Protein AF-A0A1L7JP80-F1 (afdb_monomer_lite)

Foldseek 3Di:
DDDDPVVVVVVVVVVVVVVVVVPPPPPPPQDFDDDDPPDDDCVVDDWFKDWDWDDDDQKIKIKMKGQPPDGPVPDALQDKTKIKIKIAIGRDPPPDWDWDQDDFDWDFDADRHPVCGPVGQDTDGPDDPDPGRPTDTGHPVRIDIDMDIGHGQFAKDKDKDKDDDPPDIDMDIDIDTDDDDD

Sequence (182 aa):
MKKINIKKCILFSYLLCFMLILIGCDIIEPETVSVDKTLPRLNTLNGNTLQLVHDIEGFKFKSNYNTGKYTLNNWRITDSKNIKMQTWITDVPNGTEVLIEHVHIDISLKSCSPQLDGLKQDSMDDSYHGYSQDGFLISNKYPYENTFAIDGFSKDIIDGWNFYCGDYGNGHLSSERLTEKI

Radius of gyration: 28.63 Å; chains: 1; bounding box: 85×36×81 Å

pLDDT: mean 75.7, std 11.15, range [47.16, 92.56]

Structure (mmCIF, N/CA/C/O backbone):
data_AF-A0A1L7JP80-F1
#
_entry.id   AF-A0A1L7JP80-F1
#
loop_
_atom_site.group_PDB
_atom_site.id
_atom_site.type_symbol
_atom_site.label_atom_id
_atom_site.label_alt_id
_atom_site.label_comp_id
_atom_site.label_asym_id
_atom_site.label_entity_id
_atom_site.label_seq_id
_atom_site.pdbx_PDB_ins_code
_atom_site.Cartn_x
_atom_site.Cartn_y
_atom_site.Cartn_z
_atom_site.occupancy
_atom_site.B_iso_or_equiv
_atom_site.auth_seq_id
_atom_site.auth_comp_id
_atom_site.auth_asym_id
_atom_site.auth_atom_id
_atom_site.pdbx_PDB_model_num
ATOM 1 N N . MET A 1 1 ? 59.064 14.883 -53.066 1.00 47.16 1 MET A N 1
ATOM 2 C CA . MET A 1 1 ? 58.250 15.479 -51.979 1.00 47.16 1 MET A CA 1
ATOM 3 C C . MET A 1 1 ? 56.974 16.065 -52.582 1.00 47.16 1 MET A C 1
ATOM 5 O O . MET A 1 1 ? 57.071 16.992 -53.377 1.00 47.16 1 MET A O 1
ATOM 9 N N . LYS A 1 2 ? 55.792 15.491 -52.306 1.00 54.19 2 LYS A N 1
ATOM 10 C CA . LYS A 1 2 ? 54.508 16.023 -52.810 1.00 54.19 2 LYS A CA 1
ATOM 11 C C . LYS A 1 2 ? 54.188 17.333 -52.074 1.00 54.19 2 LYS A C 1
ATOM 13 O O . LYS A 1 2 ? 54.125 17.335 -50.850 1.00 54.19 2 LYS A O 1
ATOM 18 N N . LYS A 1 3 ? 54.006 18.438 -52.811 1.00 59.09 3 LYS A N 1
ATOM 19 C CA . LYS A 1 3 ? 53.573 19.729 -52.249 1.00 59.09 3 LYS A CA 1
ATOM 20 C C . LYS A 1 3 ? 52.165 19.571 -51.671 1.00 59.09 3 LYS A C 1
ATOM 22 O O . LYS A 1 3 ? 51.211 19.353 -52.414 1.00 59.09 3 LYS A O 1
ATOM 27 N N . ILE A 1 4 ? 52.050 19.676 -50.352 1.00 63.00 4 ILE A N 1
ATOM 28 C CA . ILE A 1 4 ? 50.764 19.721 -49.658 1.00 63.00 4 ILE A CA 1
ATOM 29 C C . ILE A 1 4 ? 50.063 21.024 -50.055 1.00 63.00 4 ILE A C 1
ATOM 31 O O . ILE A 1 4 ? 50.626 22.112 -49.935 1.00 63.00 4 ILE A O 1
ATOM 35 N N . ASN A 1 5 ? 48.844 20.916 -50.584 1.00 76.38 5 ASN A N 1
ATOM 36 C CA . ASN A 1 5 ? 48.058 22.077 -50.982 1.00 76.38 5 ASN A CA 1
ATOM 37 C C . ASN A 1 5 ? 47.397 22.681 -49.736 1.00 76.38 5 ASN A C 1
ATOM 39 O O . ASN A 1 5 ? 46.346 22.220 -49.296 1.00 76.38 5 ASN A O 1
ATOM 43 N N . ILE A 1 6 ? 48.034 23.716 -49.188 1.00 74.62 6 ILE A N 1
ATOM 44 C CA . ILE A 1 6 ? 47.665 24.380 -47.929 1.00 74.62 6 ILE A CA 1
ATOM 45 C C . ILE A 1 6 ? 46.180 24.784 -47.900 1.00 74.62 6 ILE A C 1
ATOM 47 O O . ILE A 1 6 ? 45.524 24.603 -46.880 1.00 74.62 6 ILE A O 1
ATOM 51 N N . LYS A 1 7 ? 45.600 25.226 -49.027 1.00 75.44 7 LYS A N 1
ATOM 52 C CA . LYS A 1 7 ? 44.174 25.598 -49.107 1.00 75.44 7 LYS A CA 1
ATOM 53 C C . LYS A 1 7 ? 43.234 24.407 -48.893 1.00 75.44 7 LYS A C 1
ATOM 55 O O . LYS A 1 7 ? 42.205 24.554 -48.242 1.00 75.44 7 LYS A O 1
ATOM 60 N N . LYS A 1 8 ? 43.596 23.223 -49.402 1.00 72.81 8 LYS A N 1
ATOM 61 C CA . LYS A 1 8 ? 42.827 21.987 -49.179 1.00 72.81 8 LYS A CA 1
ATOM 62 C C . LYS A 1 8 ? 42.933 21.519 -47.730 1.00 72.81 8 LYS A C 1
ATOM 64 O O . LYS A 1 8 ? 41.935 21.078 -47.182 1.00 72.81 8 LYS A O 1
ATOM 69 N N . CYS A 1 9 ? 44.099 21.668 -47.100 1.00 75.81 9 CYS A N 1
ATOM 70 C CA . CYS A 1 9 ? 44.268 21.360 -45.677 1.00 75.81 9 CYS A CA 1
ATOM 71 C C . CYS A 1 9 ? 43.466 22.306 -44.775 1.00 75.81 9 CYS A C 1
ATOM 73 O O . CYS A 1 9 ? 42.855 21.845 -43.819 1.00 75.81 9 CYS A O 1
ATOM 75 N N . ILE A 1 10 ? 43.411 23.601 -45.104 1.00 81.00 10 ILE A N 1
ATOM 76 C CA . ILE A 1 10 ? 42.594 24.582 -44.374 1.00 81.00 10 ILE A CA 1
ATOM 77 C C . ILE A 1 10 ? 41.105 24.237 -44.493 1.00 81.00 10 ILE A C 1
ATOM 79 O O . ILE A 1 10 ? 40.408 24.194 -43.487 1.00 81.00 10 ILE A O 1
ATOM 83 N N . LEU A 1 11 ? 40.625 23.922 -45.700 1.00 78.62 11 LEU A N 1
ATOM 84 C CA . LEU A 1 11 ? 39.228 23.531 -45.909 1.00 78.62 11 LEU A CA 1
ATOM 85 C C . LEU A 1 11 ? 38.871 22.238 -45.160 1.00 78.62 11 LEU A C 1
ATOM 87 O O . LEU A 1 11 ? 37.809 22.150 -44.552 1.00 78.62 11 LEU A O 1
ATOM 91 N N . PHE A 1 12 ? 39.774 21.255 -45.164 1.00 81.69 12 PHE A N 1
ATOM 92 C CA . PHE A 1 12 ? 3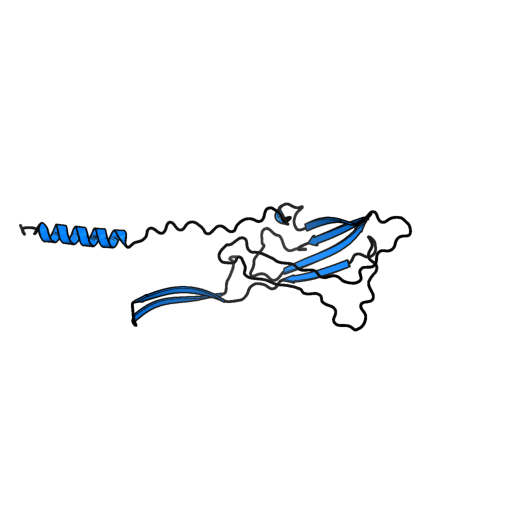9.586 20.001 -44.435 1.00 81.69 12 PHE A CA 1
ATOM 93 C C . PHE A 1 12 ? 39.576 20.217 -42.916 1.00 81.69 12 PHE A C 1
ATOM 95 O O . PHE A 1 12 ? 38.792 19.589 -42.217 1.00 81.69 12 PHE A O 1
ATOM 102 N N . SER A 1 13 ? 40.398 21.146 -42.417 1.00 79.62 13 SER A N 1
ATOM 103 C CA . SER A 1 13 ? 40.408 21.560 -41.010 1.00 79.62 13 SER A CA 1
ATOM 104 C C . SER A 1 13 ? 39.091 22.227 -40.603 1.00 79.62 13 SER A C 1
ATOM 106 O O . SER A 1 13 ? 38.516 21.864 -39.582 1.00 79.62 13 SER A O 1
ATOM 108 N N . TYR A 1 14 ? 38.553 23.134 -41.429 1.00 82.31 14 TYR A N 1
ATOM 109 C CA . TYR A 1 14 ? 37.244 23.741 -41.167 1.00 82.31 14 TYR A CA 1
ATOM 110 C C . TYR A 1 14 ? 36.115 22.713 -41.176 1.00 82.31 14 TYR A C 1
ATOM 112 O O . TYR A 1 14 ? 35.270 22.750 -40.289 1.00 82.31 14 TYR A O 1
ATOM 120 N N . LEU A 1 15 ? 36.125 21.774 -42.126 1.00 80.44 15 LEU A N 1
ATOM 121 C CA . LEU A 1 15 ? 35.133 20.701 -42.184 1.00 80.44 15 LEU A CA 1
ATOM 122 C C . LEU A 1 15 ? 35.224 19.788 -40.951 1.00 80.44 15 LEU A C 1
ATOM 124 O O . LEU A 1 15 ? 34.203 19.451 -40.366 1.00 80.44 15 LEU A O 1
ATOM 128 N N . LEU A 1 16 ? 36.439 19.440 -40.518 1.00 78.06 16 LEU A N 1
ATOM 129 C CA . LEU A 1 16 ? 36.663 18.619 -39.329 1.00 78.06 16 LEU A CA 1
ATOM 130 C C . LEU A 1 16 ? 36.233 19.344 -38.043 1.00 78.06 16 LEU A C 1
ATOM 132 O O . LEU A 1 16 ? 35.556 18.746 -37.214 1.00 78.06 16 LEU A O 1
ATOM 136 N N . CYS A 1 17 ? 36.553 20.634 -37.899 1.00 71.62 17 CYS A N 1
ATOM 137 C CA . CYS A 1 17 ? 36.063 21.456 -36.789 1.00 71.62 17 CYS A CA 1
ATOM 138 C C . CYS A 1 17 ? 34.535 21.571 -36.795 1.00 71.62 17 CYS A C 1
ATOM 140 O O . CYS A 1 17 ? 33.925 21.471 -35.739 1.00 71.62 17 CYS A O 1
ATOM 142 N N . PHE A 1 18 ? 33.904 21.734 -37.961 1.00 71.94 18 PHE A N 1
ATOM 143 C CA . PHE A 1 18 ? 32.444 21.806 -38.059 1.00 71.94 18 PHE A CA 1
ATOM 144 C C . PHE A 1 18 ? 31.779 20.481 -37.655 1.00 71.94 18 PHE A C 1
ATOM 146 O O . PHE A 1 18 ? 30.774 20.489 -36.954 1.00 71.94 18 PHE A O 1
ATOM 153 N N . MET A 1 19 ? 32.383 19.341 -38.013 1.00 68.56 19 MET A N 1
ATOM 154 C CA . MET A 1 19 ? 31.920 18.016 -37.581 1.00 68.56 19 MET A CA 1
ATOM 155 C C . MET A 1 19 ? 32.127 17.774 -36.078 1.00 68.56 19 MET A C 1
ATOM 157 O O . MET A 1 19 ? 31.300 17.117 -35.456 1.00 68.56 19 MET A O 1
ATOM 161 N N . LEU A 1 20 ? 33.186 18.328 -35.478 1.00 64.06 20 LEU A N 1
ATOM 162 C CA . LEU A 1 20 ? 33.434 18.242 -34.033 1.00 64.06 20 LEU A CA 1
ATOM 163 C C . LEU A 1 20 ? 32.458 19.098 -33.208 1.00 64.06 20 LEU A C 1
ATOM 165 O O . LEU A 1 20 ? 32.165 18.734 -32.077 1.00 64.06 20 LEU A O 1
ATOM 169 N N . ILE A 1 21 ? 31.934 20.197 -33.765 1.00 64.62 21 ILE A N 1
ATOM 170 C CA . ILE A 1 21 ? 30.920 21.048 -33.108 1.00 64.62 21 ILE A CA 1
ATOM 171 C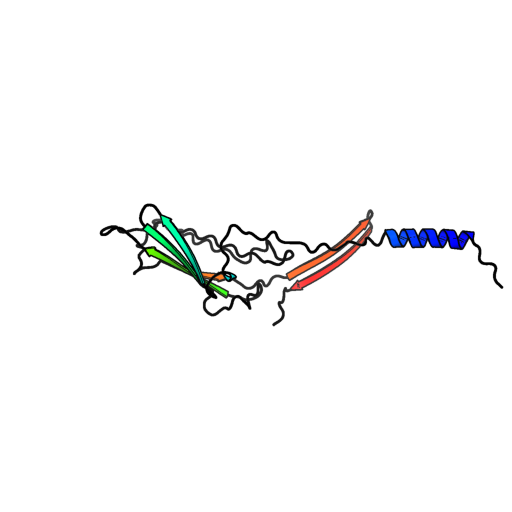 C . ILE A 1 21 ? 29.523 20.397 -33.151 1.00 64.62 21 ILE A C 1
ATOM 173 O O . ILE A 1 21 ? 28.689 20.681 -32.298 1.00 64.62 21 ILE A O 1
ATOM 177 N N . LEU A 1 22 ? 29.266 19.512 -34.123 1.00 57.69 22 LEU A N 1
ATOM 178 C CA . LEU A 1 22 ? 27.995 18.785 -34.266 1.00 57.69 22 LEU A CA 1
ATOM 179 C C . LEU A 1 22 ? 27.895 17.538 -33.375 1.00 57.69 22 LEU A C 1
ATOM 181 O O . LEU A 1 22 ? 26.799 17.011 -33.199 1.00 57.69 22 LEU A O 1
ATOM 185 N N . ILE A 1 23 ? 29.007 17.076 -32.796 1.00 61.69 23 ILE A N 1
ATOM 186 C CA . ILE A 1 23 ? 28.971 16.136 -31.674 1.00 61.69 23 ILE A CA 1
ATOM 187 C C . ILE A 1 23 ? 28.653 16.996 -30.457 1.00 61.69 23 ILE A C 1
ATOM 189 O O . ILE A 1 23 ? 29.553 17.471 -29.765 1.00 61.69 23 ILE A O 1
ATOM 193 N N . GLY A 1 24 ? 27.363 17.278 -30.264 1.00 50.53 24 GLY A N 1
ATOM 194 C CA . GLY A 1 24 ? 26.873 17.872 -29.033 1.00 50.53 24 GLY A CA 1
ATOM 195 C C . GLY A 1 24 ? 27.464 17.076 -27.880 1.00 50.53 24 GLY A C 1
ATOM 196 O O . GLY A 1 24 ? 27.195 15.885 -27.730 1.00 50.53 24 GLY A O 1
ATOM 197 N N . CYS A 1 25 ? 28.345 17.715 -27.113 1.00 49.59 25 CYS A N 1
ATOM 198 C CA . CYS A 1 25 ? 28.701 17.229 -25.796 1.00 49.59 25 CYS A CA 1
ATOM 199 C C . CYS A 1 25 ? 27.459 17.499 -24.950 1.00 49.59 25 CYS A C 1
ATOM 201 O O . CYS A 1 25 ? 27.397 18.496 -24.231 1.00 49.59 25 CYS A O 1
ATOM 203 N N . ASP A 1 26 ? 26.432 16.670 -25.128 1.00 51.66 26 ASP A N 1
ATOM 204 C CA . ASP A 1 26 ? 25.330 16.607 -24.194 1.00 51.66 26 ASP A CA 1
ATOM 205 C C . ASP A 1 26 ? 25.981 16.142 -22.900 1.00 51.66 26 ASP A C 1
ATOM 207 O O . ASP A 1 26 ? 26.326 14.974 -22.709 1.00 51.66 26 ASP A O 1
ATOM 211 N N . ILE A 1 27 ? 26.269 17.113 -22.036 1.00 53.75 27 ILE A N 1
ATOM 212 C CA . ILE A 1 27 ? 26.465 16.848 -20.627 1.00 53.75 27 ILE A CA 1
ATOM 213 C C . ILE A 1 27 ? 25.138 16.216 -20.236 1.00 53.75 27 ILE A C 1
ATOM 215 O O . ILE A 1 27 ? 24.131 16.910 -20.126 1.00 53.75 27 ILE A O 1
ATOM 219 N N . ILE A 1 28 ? 25.126 14.885 -20.153 1.00 56.09 28 ILE A N 1
ATOM 220 C CA . ILE A 1 28 ? 24.018 14.122 -19.600 1.00 56.09 28 ILE A CA 1
ATOM 221 C C . ILE A 1 28 ? 23.975 14.556 -18.142 1.00 56.09 28 ILE A C 1
ATOM 223 O O . ILE A 1 28 ? 24.643 13.977 -17.282 1.00 56.09 28 ILE A O 1
ATOM 227 N N . GLU A 1 29 ? 23.280 15.656 -17.872 1.00 56.66 29 GLU A N 1
ATOM 228 C CA . GLU A 1 29 ? 22.884 15.962 -16.518 1.00 56.66 29 GLU A CA 1
ATOM 229 C C . GLU A 1 29 ? 22.021 14.777 -16.097 1.00 56.66 29 GLU A C 1
ATOM 231 O O . GLU A 1 29 ? 21.063 14.443 -16.803 1.00 56.66 29 GLU A O 1
ATOM 236 N N . PRO A 1 30 ? 22.394 14.055 -15.028 1.00 59.12 30 PRO A N 1
ATOM 237 C CA . PRO A 1 30 ? 21.558 12.971 -14.563 1.00 59.12 30 PRO A CA 1
ATOM 238 C C . PRO A 1 30 ? 20.189 13.578 -14.283 1.00 59.12 30 PRO A C 1
ATOM 240 O O . PRO A 1 30 ? 20.084 14.518 -13.493 1.00 59.12 30 PRO A O 1
ATOM 243 N N . GLU A 1 31 ? 19.151 13.073 -14.950 1.00 58.12 31 GLU A N 1
ATOM 244 C CA . GLU A 1 31 ? 17.789 13.435 -14.588 1.00 58.12 31 GLU A CA 1
ATOM 245 C C . GLU A 1 31 ? 17.649 13.189 -13.086 1.00 58.12 31 GLU A C 1
ATOM 247 O O . GLU A 1 31 ? 18.007 12.126 -12.571 1.00 58.12 31 GLU A O 1
ATOM 252 N N . THR A 1 32 ? 17.227 14.210 -12.350 1.00 63.28 32 THR A N 1
ATOM 253 C CA . THR A 1 32 ? 17.058 14.107 -10.905 1.00 63.28 32 THR A CA 1
ATOM 254 C C . THR A 1 32 ? 15.576 14.148 -10.603 1.00 63.28 32 THR A C 1
ATOM 256 O O . THR A 1 32 ? 14.882 15.107 -10.930 1.00 63.28 32 THR A O 1
ATOM 259 N N . VAL A 1 33 ? 15.076 13.093 -9.961 1.00 65.38 33 VAL A N 1
ATOM 260 C CA . VAL A 1 33 ? 13.728 13.117 -9.397 1.00 65.38 33 VAL A CA 1
ATOM 261 C C . VAL A 1 33 ? 13.758 14.021 -8.175 1.00 65.38 33 VAL A C 1
ATOM 263 O O . VAL A 1 33 ? 14.565 13.820 -7.260 1.00 65.38 33 VAL A O 1
ATOM 266 N N . SER A 1 34 ? 12.876 15.019 -8.140 1.00 67.81 34 SER A N 1
ATOM 267 C CA . SER A 1 34 ? 12.698 15.849 -6.955 1.00 67.81 34 SER A CA 1
ATOM 268 C C . SER A 1 34 ? 12.285 14.965 -5.779 1.00 67.81 34 SER A C 1
ATOM 270 O O . SER A 1 34 ? 11.212 14.362 -5.792 1.00 67.81 34 SER A O 1
ATOM 272 N N . VAL A 1 35 ? 13.133 14.882 -4.755 1.00 67.56 35 VAL A N 1
ATOM 273 C CA . VAL A 1 35 ? 12.820 14.106 -3.552 1.00 67.56 35 VAL A CA 1
ATOM 274 C C . VAL A 1 35 ? 11.720 14.823 -2.777 1.00 67.56 35 VAL A C 1
ATOM 276 O O . VAL A 1 35 ? 11.929 15.940 -2.298 1.00 67.56 35 VAL A O 1
ATOM 279 N N . ASP A 1 36 ? 10.570 14.169 -2.620 1.00 66.50 36 ASP A N 1
ATOM 280 C CA . ASP A 1 36 ? 9.516 14.645 -1.730 1.00 66.50 36 ASP A CA 1
ATOM 281 C C . ASP A 1 36 ? 10.007 14.574 -0.275 1.00 66.50 36 ASP A C 1
ATOM 283 O O . ASP A 1 36 ? 10.332 13.505 0.244 1.00 66.50 36 ASP A O 1
ATOM 287 N N . LYS A 1 37 ? 10.113 15.743 0.364 1.00 69.69 37 LYS A N 1
ATOM 288 C CA . LYS A 1 37 ? 10.531 15.893 1.767 1.00 69.69 37 LYS A CA 1
ATOM 289 C C . LYS A 1 37 ? 9.352 16.072 2.722 1.00 69.69 37 LYS A C 1
ATOM 291 O O . LYS A 1 37 ? 9.567 16.189 3.925 1.00 69.69 37 LYS A O 1
ATOM 296 N N . THR A 1 38 ? 8.137 16.173 2.194 1.00 68.19 38 THR A N 1
ATOM 297 C CA . THR A 1 38 ? 6.930 16.479 2.965 1.00 68.19 38 THR A CA 1
ATOM 298 C C . THR A 1 38 ? 6.250 15.219 3.483 1.00 68.19 38 THR A C 1
ATOM 300 O O . THR A 1 38 ? 5.663 15.245 4.563 1.00 68.19 38 THR A O 1
ATOM 303 N N . LEU A 1 39 ? 6.381 14.106 2.755 1.00 69.75 39 LEU A N 1
ATOM 304 C CA . LEU A 1 39 ? 5.784 12.828 3.123 1.00 69.75 39 LEU A CA 1
ATOM 305 C C . LEU A 1 39 ? 6.748 11.937 3.932 1.00 69.75 39 LEU A C 1
ATOM 307 O O . LEU A 1 39 ? 7.950 11.891 3.653 1.00 69.75 39 LEU A O 1
ATOM 311 N N . PRO A 1 40 ? 6.238 11.188 4.926 1.00 66.38 40 PRO A N 1
ATOM 312 C CA . PRO A 1 40 ? 7.043 10.263 5.717 1.00 66.38 40 PRO A CA 1
ATOM 313 C C . PRO A 1 40 ? 7.521 9.064 4.882 1.00 66.38 40 PRO A C 1
ATOM 315 O O . PRO A 1 40 ? 6.764 8.490 4.099 1.00 66.38 40 PRO A O 1
ATOM 318 N N . ARG A 1 41 ? 8.784 8.649 5.076 1.00 67.19 41 ARG A N 1
ATOM 319 C CA . ARG A 1 41 ? 9.433 7.573 4.307 1.00 67.19 41 ARG A CA 1
ATOM 320 C C . ARG A 1 41 ? 9.741 6.352 5.180 1.00 67.19 41 ARG A C 1
ATOM 322 O O . ARG A 1 41 ? 10.347 6.466 6.243 1.00 67.19 41 ARG A O 1
ATOM 329 N N . LEU A 1 42 ? 9.386 5.164 4.689 1.00 65.31 42 LEU A N 1
ATOM 330 C CA . LEU A 1 42 ? 9.584 3.876 5.375 1.00 65.31 42 LEU A CA 1
ATOM 331 C C . LEU A 1 42 ? 11.041 3.615 5.802 1.00 65.31 42 LEU A C 1
ATOM 333 O O . LEU A 1 42 ? 11.282 3.166 6.914 1.00 65.31 42 LEU A O 1
ATOM 337 N N . ASN A 1 43 ? 12.022 3.950 4.959 1.00 59.84 43 ASN A N 1
ATOM 338 C CA . ASN A 1 43 ? 13.440 3.685 5.240 1.00 59.84 43 ASN A CA 1
ATOM 339 C C . ASN A 1 43 ? 14.044 4.547 6.369 1.00 59.84 43 ASN A C 1
ATOM 341 O O . ASN A 1 43 ? 15.125 4.229 6.854 1.00 59.84 43 ASN A O 1
ATOM 345 N N . THR A 1 44 ? 13.373 5.630 6.773 1.00 56.81 44 THR A N 1
ATOM 346 C CA . THR A 1 44 ? 13.770 6.459 7.926 1.00 56.81 44 THR A CA 1
ATOM 347 C C . THR A 1 44 ? 13.169 5.974 9.246 1.00 56.81 44 THR A C 1
ATOM 349 O O . THR A 1 44 ? 13.441 6.551 10.296 1.00 56.81 44 THR A O 1
ATOM 352 N N . LEU A 1 45 ? 12.358 4.916 9.203 1.00 60.16 45 LEU A N 1
ATOM 353 C CA . LEU A 1 45 ? 11.654 4.345 10.346 1.00 60.16 45 LEU A CA 1
ATOM 354 C C . LEU A 1 45 ? 12.204 2.954 10.671 1.00 60.16 45 LEU A C 1
ATOM 356 O O . LEU A 1 45 ? 13.113 2.454 10.014 1.00 60.16 45 LEU A O 1
ATOM 360 N N . ASN A 1 46 ? 11.715 2.358 11.756 1.00 62.97 46 ASN A N 1
ATOM 361 C CA . ASN A 1 46 ? 12.304 1.189 12.407 1.00 62.97 46 ASN A CA 1
ATOM 362 C C . ASN A 1 46 ? 12.174 -0.098 11.548 1.00 62.97 46 ASN A C 1
ATOM 364 O O . ASN A 1 46 ? 11.312 -0.944 11.788 1.00 62.97 46 ASN A O 1
ATOM 368 N N . GLY A 1 47 ? 13.012 -0.236 10.517 1.00 74.44 47 GLY A N 1
ATOM 369 C CA . GLY A 1 47 ? 13.050 -1.383 9.608 1.00 74.44 47 GLY A CA 1
ATOM 370 C C . GLY A 1 47 ? 11.944 -1.359 8.549 1.00 74.44 47 GLY A C 1
ATOM 371 O O . GLY A 1 47 ? 11.919 -0.491 7.686 1.00 74.44 47 GLY A O 1
ATOM 372 N N . ASN A 1 48 ? 11.049 -2.346 8.599 1.00 78.69 48 ASN A N 1
ATOM 373 C CA . ASN A 1 48 ? 10.017 -2.603 7.583 1.00 78.69 48 ASN A CA 1
ATOM 374 C C . ASN A 1 48 ? 8.665 -1.940 7.896 1.00 78.69 48 ASN A C 1
ATOM 376 O O . ASN A 1 48 ? 7.664 -2.270 7.264 1.00 78.69 48 ASN A O 1
ATOM 380 N N . THR A 1 49 ? 8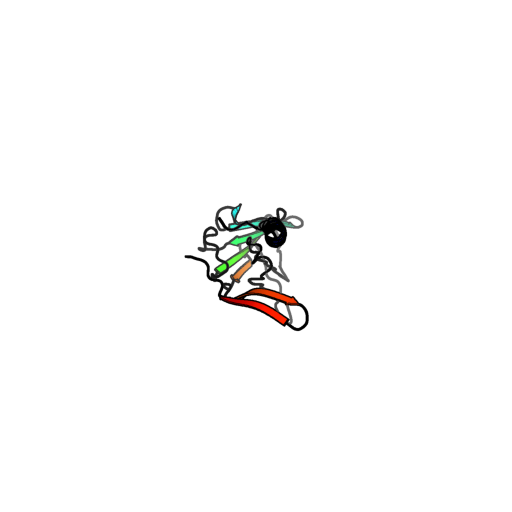.627 -1.049 8.890 1.00 84.62 49 THR A N 1
ATOM 381 C CA . THR A 1 49 ? 7.387 -0.565 9.502 1.00 84.62 49 THR A CA 1
ATOM 382 C C . THR A 1 49 ? 7.322 0.963 9.497 1.00 84.62 49 THR A C 1
ATOM 384 O O . THR A 1 49 ? 8.239 1.627 9.978 1.00 84.62 49 THR A O 1
ATOM 387 N N . LEU A 1 50 ? 6.214 1.516 9.002 1.00 86.12 50 LEU A N 1
ATOM 388 C CA . LEU A 1 50 ? 5.879 2.941 9.016 1.00 86.12 50 LEU A CA 1
ATOM 389 C C . LEU A 1 50 ? 4.631 3.153 9.864 1.00 86.12 50 LEU A C 1
ATOM 391 O O . LEU A 1 50 ? 3.548 2.713 9.489 1.00 86.12 50 LEU A O 1
ATOM 395 N N . GLN A 1 51 ? 4.784 3.861 10.981 1.00 87.25 51 GLN A N 1
ATOM 396 C CA . GLN A 1 51 ? 3.664 4.251 11.828 1.00 87.25 51 GLN A CA 1
ATOM 397 C C . GLN A 1 51 ? 3.339 5.731 11.635 1.00 87.25 51 GLN A C 1
ATOM 399 O O . GLN A 1 51 ? 4.213 6.590 11.746 1.00 87.25 51 GLN A O 1
ATOM 404 N N . LEU A 1 52 ? 2.064 6.011 11.397 1.00 86.69 52 LEU A N 1
ATOM 405 C CA . LEU A 1 52 ? 1.475 7.339 11.360 1.00 86.69 52 LEU A CA 1
ATOM 406 C C . LEU A 1 52 ? 0.516 7.496 12.534 1.00 86.69 52 LEU A C 1
ATOM 408 O O . LEU A 1 52 ? -0.196 6.561 12.904 1.00 86.69 52 LEU A O 1
ATOM 412 N N . VAL A 1 53 ? 0.509 8.687 13.122 1.00 89.38 53 VAL A N 1
ATOM 413 C CA . VAL A 1 53 ? -0.409 9.058 14.196 1.00 89.38 53 VAL A CA 1
ATOM 414 C C . VAL A 1 53 ? -1.099 10.345 13.781 1.00 89.38 53 VAL A C 1
ATOM 416 O O . VAL A 1 53 ? -0.436 11.355 13.556 1.00 89.38 53 VAL A O 1
ATOM 419 N N . HIS A 1 54 ? -2.420 10.293 13.689 1.00 86.75 54 HIS A N 1
ATOM 420 C CA . HIS A 1 54 ? -3.280 11.423 13.377 1.00 86.75 54 HIS A CA 1
ATOM 421 C C . HIS A 1 54 ? -4.072 11.790 14.631 1.00 86.75 54 HIS A C 1
ATOM 423 O O . HIS A 1 54 ? -4.597 10.909 15.314 1.00 86.75 54 HIS A O 1
ATOM 429 N N . ASP A 1 55 ? -4.128 13.078 14.950 1.00 88.69 55 ASP A N 1
ATOM 430 C CA . ASP A 1 55 ? -4.958 13.595 16.037 1.00 88.69 55 ASP A CA 1
ATOM 431 C C . ASP A 1 55 ? -6.338 13.937 15.466 1.00 88.69 55 ASP A C 1
ATOM 433 O O . ASP A 1 55 ? -6.427 14.696 14.497 1.00 88.69 55 ASP A O 1
ATOM 437 N N . ILE A 1 56 ? -7.391 13.325 16.004 1.00 84.25 56 ILE A N 1
ATOM 438 C CA . ILE A 1 56 ? -8.773 13.529 15.566 1.00 84.25 56 ILE A CA 1
ATOM 439 C C . ILE A 1 56 ? -9.603 13.852 16.801 1.00 84.25 56 ILE A C 1
ATOM 441 O O . ILE A 1 56 ? -9.922 12.964 17.584 1.00 84.25 56 ILE A O 1
ATOM 445 N N . GLU A 1 57 ? -9.929 15.136 16.959 1.00 76.31 57 GLU A N 1
ATOM 446 C CA . GLU A 1 57 ? -10.940 15.671 17.886 1.00 76.31 57 GLU A CA 1
ATOM 447 C C . GLU A 1 57 ? -11.074 14.913 19.225 1.00 76.31 57 GLU A C 1
ATOM 449 O O . GLU A 1 57 ? -12.164 14.531 19.648 1.00 76.31 57 GLU A O 1
ATOM 454 N N . GLY A 1 58 ? -9.950 14.711 19.922 1.00 81.19 58 GLY A N 1
ATOM 455 C CA . GLY A 1 58 ? -9.928 14.131 21.270 1.00 81.19 58 GLY A CA 1
ATOM 456 C C . GLY A 1 58 ? -9.529 12.657 21.362 1.00 81.19 58 GLY A C 1
ATOM 457 O O . GLY A 1 58 ? -9.465 12.138 22.474 1.00 81.19 58 GLY A O 1
ATOM 458 N N . PHE A 1 59 ? -9.207 11.994 20.250 1.00 88.44 59 PHE A N 1
ATOM 459 C CA . PHE A 1 59 ? -8.545 10.689 20.235 1.00 88.44 59 PHE A CA 1
ATOM 460 C C . PHE A 1 59 ? -7.493 10.617 19.122 1.00 88.44 59 PHE A C 1
ATOM 462 O O . PHE A 1 59 ? -7.388 11.486 18.257 1.00 88.44 59 PHE A O 1
ATOM 469 N N . LYS A 1 60 ? -6.671 9.566 19.141 1.00 91.62 60 LYS A N 1
ATOM 470 C CA . LYS A 1 60 ? -5.616 9.368 18.141 1.00 91.62 60 LYS A CA 1
ATOM 471 C C . LYS A 1 60 ? -5.954 8.218 17.224 1.00 91.62 60 LYS A C 1
ATOM 473 O O . LYS A 1 60 ? -6.227 7.115 17.689 1.00 91.62 60 LYS A O 1
ATOM 478 N N . PHE A 1 61 ? -5.834 8.459 15.931 1.00 89.56 61 PHE A N 1
ATOM 479 C CA . PHE A 1 61 ? -5.950 7.455 14.891 1.00 89.56 61 PHE A CA 1
ATOM 480 C C . PHE A 1 61 ? -4.550 7.031 14.455 1.00 89.56 61 PHE A C 1
ATOM 482 O O . PHE A 1 61 ? -3.760 7.837 13.963 1.00 89.56 61 PHE A O 1
ATOM 489 N N . LYS A 1 62 ? -4.204 5.771 14.697 1.00 91.50 62 LYS A N 1
ATOM 490 C CA . LYS A 1 62 ? -2.885 5.220 14.397 1.00 91.50 62 LYS A CA 1
ATOM 491 C C . LYS A 1 62 ? -2.998 4.287 13.211 1.00 91.50 62 LYS A C 1
ATOM 493 O O . LYS A 1 62 ? -3.816 3.376 13.234 1.00 91.50 62 LYS A O 1
ATOM 498 N N . SER A 1 63 ? -2.137 4.490 12.225 1.00 89.38 63 SER A N 1
ATOM 499 C CA . SER A 1 63 ? -2.014 3.620 11.058 1.00 89.38 63 SER A CA 1
ATOM 500 C C . SER A 1 63 ? -0.603 3.077 10.992 1.00 89.38 63 SER A C 1
ATOM 502 O O . SER A 1 63 ? 0.368 3.801 11.200 1.00 89.38 63 SER A O 1
ATOM 504 N N . ASN A 1 64 ? -0.487 1.791 10.714 1.00 89.88 64 ASN A N 1
ATOM 505 C CA . ASN A 1 64 ? 0.772 1.092 10.635 1.00 89.88 64 ASN A CA 1
ATOM 506 C C . ASN A 1 64 ? 0.865 0.357 9.307 1.00 89.88 64 ASN A C 1
ATOM 508 O O . ASN A 1 64 ? -0.006 -0.446 8.990 1.00 89.88 64 ASN A O 1
ATOM 512 N N . TYR A 1 65 ? 1.935 0.603 8.567 1.00 87.69 65 TYR A N 1
ATOM 513 C CA . TYR A 1 65 ? 2.232 -0.042 7.298 1.00 87.69 65 TYR A CA 1
ATOM 514 C C . TYR A 1 65 ? 3.464 -0.919 7.460 1.00 87.69 65 TYR A C 1
ATOM 516 O O . TYR A 1 65 ? 4.473 -0.464 7.995 1.00 87.69 65 TYR A O 1
ATOM 524 N N . ASN A 1 66 ? 3.404 -2.166 7.000 1.00 88.19 66 ASN A N 1
ATOM 525 C CA . ASN A 1 66 ? 4.488 -3.129 7.160 1.00 88.19 66 ASN A CA 1
ATOM 526 C C . ASN A 1 66 ? 4.675 -3.991 5.903 1.00 88.19 66 ASN A C 1
ATOM 528 O O . ASN A 1 66 ? 3.718 -4.578 5.401 1.00 88.19 66 ASN A O 1
ATOM 532 N N . THR A 1 67 ? 5.913 -4.134 5.428 1.00 87.38 67 THR A N 1
ATOM 533 C CA . THR A 1 67 ? 6.277 -5.001 4.285 1.00 87.38 67 THR A CA 1
ATOM 534 C C . THR A 1 67 ? 6.440 -6.486 4.660 1.00 87.38 67 THR A C 1
ATOM 536 O O . THR A 1 67 ? 6.854 -7.329 3.861 1.00 87.38 67 THR A O 1
ATOM 539 N N . GLY A 1 68 ? 6.130 -6.843 5.904 1.00 85.94 68 GLY A N 1
ATOM 540 C CA . GLY A 1 68 ? 6.264 -8.173 6.475 1.00 85.94 68 GLY A CA 1
ATOM 541 C C . GLY A 1 68 ? 7.713 -8.655 6.461 1.00 85.94 68 GLY A C 1
ATOM 542 O O . GLY A 1 68 ? 8.604 -8.057 7.065 1.00 85.94 68 GLY A O 1
ATOM 543 N N . LYS A 1 69 ? 7.940 -9.777 5.771 1.00 84.62 69 LYS A N 1
ATOM 544 C CA . LYS A 1 69 ? 9.271 -10.386 5.614 1.00 84.62 69 LYS A CA 1
ATOM 545 C C . LYS A 1 69 ? 10.093 -9.747 4.492 1.00 84.62 69 LYS A C 1
ATOM 547 O O . LYS A 1 69 ? 11.262 -10.084 4.345 1.00 84.62 69 LYS A O 1
ATOM 552 N N . TYR A 1 70 ? 9.489 -8.875 3.689 1.00 85.38 70 TYR A N 1
ATOM 553 C CA . TYR A 1 70 ? 10.150 -8.275 2.543 1.00 85.38 70 TYR A CA 1
ATOM 554 C C . TYR A 1 70 ? 11.038 -7.114 3.007 1.00 85.38 70 TYR A C 1
ATOM 556 O O . TYR A 1 70 ? 10.546 -6.109 3.520 1.00 85.38 70 TYR A O 1
ATOM 564 N N . THR A 1 71 ? 12.353 -7.255 2.855 1.00 82.75 71 THR A N 1
ATOM 565 C CA . THR A 1 71 ? 13.333 -6.268 3.331 1.00 82.75 71 THR A CA 1
ATOM 566 C C . THR A 1 71 ? 13.447 -5.092 2.366 1.00 82.75 71 THR A C 1
ATOM 568 O O . THR A 1 71 ? 13.719 -5.290 1.184 1.00 82.75 71 THR A O 1
ATOM 571 N N . LEU A 1 72 ? 13.344 -3.859 2.874 1.00 79.69 72 LEU A N 1
ATOM 572 C CA . LEU A 1 72 ? 13.420 -2.642 2.049 1.00 79.69 72 LEU A CA 1
ATOM 573 C C . LEU A 1 72 ? 14.739 -2.485 1.270 1.00 79.69 72 LEU A C 1
ATOM 575 O O . LEU A 1 72 ? 14.729 -1.951 0.165 1.00 79.69 72 LEU A O 1
ATOM 579 N N . ASN A 1 73 ? 15.863 -2.988 1.793 1.00 78.56 73 ASN A N 1
ATOM 580 C CA . ASN A 1 73 ? 17.154 -2.980 1.082 1.00 78.56 73 ASN A CA 1
ATOM 581 C C . ASN A 1 73 ? 17.114 -3.774 -0.236 1.00 78.56 73 ASN A C 1
ATOM 583 O O . ASN A 1 73 ? 17.871 -3.495 -1.165 1.00 78.56 73 ASN A O 1
ATOM 587 N N . ASN A 1 74 ? 16.206 -4.745 -0.317 1.00 78.88 74 ASN A N 1
ATOM 588 C CA . ASN A 1 74 ? 15.997 -5.579 -1.487 1.00 78.88 74 ASN A CA 1
ATOM 589 C C . ASN A 1 74 ? 14.716 -5.187 -2.224 1.00 78.88 74 ASN A C 1
ATOM 591 O O . ASN A 1 74 ? 14.193 -6.006 -2.959 1.00 78.88 74 ASN A O 1
ATOM 595 N N . TRP A 1 75 ? 14.197 -3.967 -2.042 1.00 81.62 75 TRP A N 1
ATOM 596 C CA . TRP A 1 75 ? 13.039 -3.507 -2.805 1.00 81.62 75 TRP A CA 1
ATOM 597 C C . TRP A 1 75 ? 13.341 -3.473 -4.292 1.00 81.62 75 TRP A C 1
ATOM 599 O O . TRP A 1 75 ? 14.272 -2.800 -4.739 1.00 81.62 75 TRP A O 1
ATOM 609 N N . ARG A 1 76 ? 12.545 -4.243 -5.029 1.00 83.19 76 ARG A N 1
ATOM 610 C CA . ARG A 1 76 ? 12.586 -4.392 -6.476 1.00 83.19 76 ARG A CA 1
ATOM 611 C C . ARG A 1 76 ? 11.219 -4.056 -7.051 1.00 83.19 76 ARG A C 1
ATOM 613 O O . ARG A 1 76 ? 10.179 -4.476 -6.528 1.00 83.19 76 ARG A O 1
ATOM 620 N N . ILE A 1 77 ? 11.206 -3.257 -8.113 1.00 81.25 77 ILE A N 1
ATOM 621 C CA . ILE A 1 77 ? 9.982 -2.898 -8.844 1.00 81.25 77 ILE A CA 1
ATOM 622 C C . ILE A 1 77 ? 9.383 -4.126 -9.539 1.00 81.25 77 ILE A C 1
ATOM 624 O O . ILE A 1 77 ? 8.163 -4.223 -9.638 1.00 81.25 77 ILE A O 1
ATOM 628 N N . THR A 1 78 ? 10.220 -5.090 -9.920 1.00 83.88 78 THR A N 1
ATOM 629 C CA . THR A 1 78 ? 9.854 -6.338 -10.610 1.00 83.88 78 THR A CA 1
ATOM 630 C C . THR A 1 78 ? 9.325 -7.447 -9.692 1.00 83.88 78 THR A C 1
ATOM 632 O O . THR A 1 78 ? 8.703 -8.387 -10.184 1.00 83.88 78 THR A O 1
ATOM 635 N N . ASP A 1 79 ? 9.497 -7.332 -8.372 1.00 86.44 79 ASP A N 1
ATOM 636 C CA . ASP A 1 79 ? 9.015 -8.330 -7.408 1.00 86.44 79 ASP A CA 1
ATOM 637 C C . ASP A 1 79 ? 7.546 -8.121 -7.035 1.00 86.44 79 ASP A C 1
ATOM 639 O O . ASP A 1 79 ? 7.110 -6.997 -6.775 1.00 86.44 79 ASP A O 1
ATOM 643 N N . SER A 1 80 ? 6.807 -9.221 -6.881 1.00 85.25 80 SER A N 1
ATOM 644 C CA . SER A 1 80 ? 5.500 -9.196 -6.214 1.00 85.25 80 SER A CA 1
ATOM 645 C C . SER A 1 80 ? 5.680 -9.157 -4.697 1.00 85.25 80 SER A C 1
ATOM 647 O O . SER A 1 80 ? 6.505 -9.885 -4.138 1.00 85.25 80 SER A O 1
ATOM 649 N N . LYS A 1 81 ? 4.928 -8.298 -4.015 1.00 86.62 81 LYS A N 1
ATOM 650 C CA . LYS A 1 81 ? 5.103 -8.028 -2.581 1.00 86.62 81 LYS A CA 1
ATOM 651 C C . LYS A 1 81 ? 3.812 -7.532 -1.957 1.00 86.62 81 LYS A C 1
ATOM 653 O O . LYS A 1 81 ? 2.926 -7.068 -2.655 1.00 86.62 81 LYS A O 1
ATOM 658 N N . ASN A 1 82 ? 3.735 -7.608 -0.633 1.00 87.12 82 ASN A N 1
ATOM 659 C CA . ASN A 1 82 ? 2.550 -7.192 0.106 1.00 87.12 82 ASN A CA 1
ATOM 660 C C . ASN A 1 82 ? 2.895 -6.085 1.101 1.00 87.12 82 ASN A C 1
ATOM 662 O O . ASN A 1 82 ? 3.878 -6.202 1.838 1.00 87.12 82 ASN A O 1
ATOM 666 N N . ILE A 1 83 ? 2.053 -5.058 1.174 1.00 86.94 83 ILE A N 1
ATOM 667 C CA . ILE A 1 83 ? 2.051 -4.082 2.264 1.00 86.94 83 ILE A CA 1
ATOM 668 C C . ILE A 1 83 ? 0.838 -4.371 3.138 1.00 86.94 83 ILE A C 1
ATOM 670 O O . ILE A 1 83 ? -0.302 -4.304 2.692 1.00 86.94 83 ILE A O 1
ATOM 674 N N . LYS A 1 84 ? 1.083 -4.694 4.403 1.00 89.50 84 LYS A N 1
ATOM 675 C CA . LYS A 1 84 ? 0.033 -4.832 5.408 1.00 89.50 84 LYS A CA 1
ATOM 676 C C . LYS A 1 84 ? -0.225 -3.484 6.047 1.00 89.50 84 LYS A C 1
ATOM 678 O O . LYS A 1 84 ? 0.716 -2.867 6.541 1.00 89.50 84 LYS A O 1
ATOM 683 N N . MET A 1 85 ? -1.479 -3.069 6.070 1.00 88.56 85 MET A N 1
ATOM 684 C CA . MET A 1 85 ? -1.955 -1.918 6.814 1.00 88.56 85 MET A CA 1
ATOM 685 C C . MET A 1 85 ? -2.774 -2.396 8.004 1.00 88.56 85 MET A C 1
ATOM 687 O O . MET A 1 85 ? -3.644 -3.254 7.872 1.00 88.56 85 MET A O 1
ATOM 691 N N . GLN A 1 86 ? -2.497 -1.818 9.161 1.00 90.81 86 GLN A N 1
ATOM 692 C CA . GLN A 1 86 ? -3.289 -2.002 10.362 1.00 90.81 86 GLN A CA 1
ATOM 693 C C . GLN A 1 86 ? -3.577 -0.641 10.967 1.00 90.81 86 GLN A C 1
ATOM 695 O O . GLN A 1 86 ? -2.667 0.172 11.130 1.00 90.81 86 GLN A O 1
ATOM 700 N N . THR A 1 87 ? -4.826 -0.413 11.335 1.00 89.62 87 THR A N 1
ATOM 701 C CA . THR A 1 87 ? -5.280 0.875 11.832 1.00 89.62 87 THR A CA 1
ATOM 702 C C . THR A 1 87 ? -6.148 0.694 13.062 1.00 89.62 87 THR A C 1
ATOM 704 O O . THR A 1 87 ? -6.962 -0.223 13.137 1.00 89.62 87 THR A O 1
ATOM 707 N N . TRP A 1 88 ? -5.950 1.551 14.058 1.00 92.56 88 TRP A N 1
ATOM 708 C CA . TRP A 1 88 ? -6.682 1.510 15.318 1.00 92.56 88 TRP A CA 1
ATOM 709 C C . TRP A 1 88 ? -6.714 2.880 15.981 1.00 92.56 88 TRP A C 1
ATOM 711 O O . TRP A 1 88 ? -5.911 3.764 15.682 1.00 92.56 88 TRP A O 1
ATOM 721 N N . ILE A 1 89 ? -7.630 3.037 16.930 1.00 92.38 89 ILE A N 1
ATOM 722 C CA . ILE A 1 89 ? -7.755 4.254 17.729 1.00 92.38 89 ILE A CA 1
ATOM 723 C C . ILE A 1 89 ? -7.201 4.061 19.141 1.00 92.38 89 ILE A C 1
ATOM 725 O O . ILE A 1 89 ? -7.298 2.979 19.730 1.00 92.38 89 ILE A O 1
ATOM 729 N N . THR A 1 90 ? -6.613 5.119 19.692 1.00 91.31 90 THR A N 1
ATOM 730 C CA . THR A 1 90 ? -6.155 5.199 21.086 1.00 91.31 90 THR A CA 1
ATOM 731 C C . THR A 1 90 ? -6.616 6.499 21.728 1.00 91.31 90 THR A C 1
ATOM 733 O O . THR A 1 90 ? -7.005 7.425 21.028 1.00 91.31 90 THR A O 1
ATOM 736 N N . ASP A 1 91 ? -6.522 6.582 23.055 1.00 91.06 91 ASP A N 1
ATOM 737 C CA . ASP A 1 91 ? -6.889 7.776 23.830 1.00 91.06 91 ASP A CA 1
ATOM 738 C C . ASP A 1 91 ? -8.377 8.159 23.689 1.00 91.06 91 ASP A C 1
ATOM 740 O O . ASP A 1 91 ? -8.749 9.317 23.811 1.00 91.06 91 ASP A O 1
ATOM 744 N N . VAL A 1 92 ? -9.236 7.164 23.442 1.00 88.19 92 VAL A N 1
ATOM 745 C CA . VAL A 1 92 ? -10.687 7.343 23.307 1.00 88.19 92 VAL A CA 1
ATOM 746 C C . VAL A 1 92 ? -11.312 7.600 24.687 1.00 88.19 92 VAL A C 1
ATOM 748 O O . VAL A 1 92 ? -11.055 6.818 25.610 1.00 88.19 92 VAL A O 1
ATOM 751 N N . PRO A 1 93 ? -12.146 8.644 24.858 1.00 87.12 93 PRO A N 1
ATOM 752 C CA . PRO A 1 93 ? -12.835 8.903 26.119 1.00 87.12 93 PRO A CA 1
ATOM 753 C C . PRO A 1 93 ? -13.719 7.729 26.561 1.00 87.12 93 PRO A C 1
ATOM 755 O O . PRO A 1 93 ? -14.414 7.112 25.752 1.00 87.12 93 PRO A O 1
ATOM 758 N N . ASN A 1 94 ? -13.734 7.440 27.866 1.00 87.25 94 ASN A N 1
ATOM 759 C CA . ASN A 1 94 ? -14.524 6.338 28.423 1.00 87.25 94 ASN A CA 1
ATOM 760 C C . ASN A 1 94 ? -16.008 6.440 28.037 1.00 87.25 94 ASN A C 1
ATOM 762 O O . ASN A 1 94 ? -16.624 7.492 28.193 1.00 87.25 94 ASN A O 1
ATOM 766 N N . GLY A 1 95 ? -16.580 5.320 27.587 1.00 87.25 95 GLY A N 1
ATOM 767 C CA . GLY A 1 95 ? -17.974 5.239 27.140 1.00 87.25 95 GLY A CA 1
ATOM 768 C C . GLY A 1 95 ? -18.210 5.698 25.698 1.00 87.25 95 GLY A C 1
ATOM 769 O O . GLY A 1 95 ? -19.358 5.725 25.271 1.00 87.25 95 GLY A O 1
ATOM 770 N N . THR A 1 96 ? -17.154 6.040 24.953 1.00 87.75 96 THR A N 1
ATOM 771 C CA . THR A 1 96 ? -17.251 6.409 23.535 1.00 87.75 96 THR A CA 1
ATOM 772 C C . THR A 1 96 ? -16.944 5.205 22.654 1.00 87.75 96 THR A C 1
ATOM 774 O O . THR A 1 96 ? -15.926 4.535 22.834 1.00 87.75 96 THR A O 1
ATOM 777 N N . GLU A 1 97 ? -17.805 4.963 21.673 1.00 86.94 97 GLU A N 1
ATOM 778 C CA . GLU A 1 97 ? -17.565 4.022 20.583 1.00 86.94 97 GLU A CA 1
ATOM 779 C C . GLU A 1 97 ? -17.364 4.810 19.293 1.00 86.94 97 GLU A C 1
ATOM 781 O O . GLU A 1 97 ? -18.058 5.793 19.038 1.00 86.94 97 GLU A O 1
ATOM 786 N N . VAL A 1 98 ? -16.395 4.388 18.488 1.00 85.31 98 VAL A N 1
ATOM 787 C CA . VAL A 1 98 ? -16.104 5.009 17.197 1.00 85.31 98 VAL A CA 1
ATOM 788 C C . VAL A 1 98 ? -16.386 3.980 16.121 1.00 85.31 98 VAL A C 1
ATOM 790 O O . VAL A 1 98 ? -15.805 2.890 16.116 1.00 85.31 98 VAL A O 1
ATOM 793 N N . LEU A 1 99 ? -17.286 4.337 15.214 1.00 86.62 99 LEU A N 1
ATOM 794 C CA . LEU A 1 99 ? -17.592 3.550 14.034 1.00 86.62 99 LEU A CA 1
ATOM 795 C C . LEU A 1 99 ? -16.940 4.201 12.823 1.00 86.62 99 LEU A C 1
ATOM 797 O O . LEU A 1 99 ? -16.944 5.424 12.679 1.00 86.62 99 LEU A O 1
ATOM 801 N N . ILE A 1 100 ? -16.395 3.366 11.950 1.00 79.88 100 ILE A N 1
ATOM 802 C CA . ILE A 1 100 ? -15.950 3.782 10.630 1.00 79.88 100 ILE A CA 1
ATOM 803 C C . ILE A 1 100 ? -16.992 3.321 9.624 1.00 79.88 100 ILE A C 1
ATOM 805 O O . ILE A 1 100 ? -17.209 2.123 9.469 1.00 79.88 100 ILE A O 1
ATOM 809 N N . GLU A 1 101 ? -17.624 4.274 8.946 1.00 76.81 101 GLU A N 1
ATOM 810 C CA . GLU A 1 101 ? -18.593 3.976 7.889 1.00 76.81 101 GLU A CA 1
ATOM 811 C C . GLU A 1 101 ? -17.899 3.685 6.559 1.00 76.81 101 GLU A C 1
ATOM 813 O O . GLU A 1 101 ? -18.140 2.650 5.951 1.00 76.81 101 GLU A O 1
ATOM 818 N N . HIS A 1 102 ? -17.005 4.583 6.138 1.00 75.25 102 HIS A N 1
ATOM 819 C CA . HIS A 1 102 ? -16.346 4.520 4.839 1.00 75.25 102 HIS A CA 1
ATOM 820 C C . HIS A 1 102 ? -14.833 4.641 5.015 1.00 75.25 102 HIS A C 1
ATOM 822 O O . HIS A 1 102 ? -14.342 5.557 5.680 1.00 75.25 102 HIS A O 1
ATOM 828 N N . VAL A 1 103 ? -14.093 3.733 4.382 1.00 74.25 103 VAL A N 1
ATOM 829 C CA . VAL A 1 103 ? -12.634 3.790 4.283 1.00 74.25 103 VAL A CA 1
ATOM 830 C C . VAL A 1 103 ? -12.267 3.854 2.815 1.00 74.25 103 VAL A C 1
ATOM 832 O O . VAL A 1 103 ? -12.593 2.949 2.061 1.00 74.25 103 VAL A O 1
ATOM 835 N N . HIS A 1 104 ? -11.556 4.908 2.432 1.00 73.69 104 HIS A N 1
ATOM 836 C CA . HIS A 1 104 ? -10.902 4.991 1.135 1.00 73.69 104 HIS A CA 1
ATOM 837 C C . HIS A 1 104 ? -9.400 5.090 1.377 1.00 73.69 104 HIS A C 1
ATOM 839 O O . HIS A 1 104 ? -8.946 5.967 2.119 1.00 73.69 104 HIS A O 1
ATOM 845 N N . ILE A 1 105 ? -8.638 4.149 0.823 1.00 70.38 105 ILE A N 1
ATOM 846 C CA . ILE A 1 105 ? -7.191 4.079 1.017 1.00 70.38 105 ILE A CA 1
ATOM 847 C C . ILE A 1 105 ? -6.515 4.158 -0.339 1.00 70.38 105 ILE A C 1
ATOM 849 O O . ILE A 1 105 ? -6.442 3.172 -1.063 1.00 70.38 105 ILE A O 1
ATOM 853 N N . ASP A 1 106 ? -5.947 5.324 -0.619 1.00 67.12 106 ASP A N 1
ATOM 854 C CA . ASP A 1 106 ? -5.103 5.539 -1.783 1.00 67.12 106 ASP A CA 1
ATOM 855 C C . ASP A 1 106 ? -3.635 5.336 -1.415 1.00 67.12 106 ASP A C 1
ATOM 857 O O . ASP A 1 106 ? -3.056 6.088 -0.625 1.00 67.12 106 ASP A O 1
ATOM 861 N N . ILE A 1 107 ? -3.003 4.333 -2.022 1.00 68.62 107 ILE A N 1
ATOM 862 C CA . ILE A 1 107 ? -1.559 4.113 -1.907 1.00 68.62 107 ILE A CA 1
ATOM 863 C C . ILE A 1 107 ? -0.915 4.356 -3.264 1.00 68.62 107 ILE A C 1
ATOM 865 O O . ILE A 1 107 ? -1.305 3.774 -4.274 1.00 68.62 107 ILE A O 1
ATOM 869 N N . SER A 1 108 ? 0.119 5.197 -3.272 1.00 69.62 108 SER A N 1
ATOM 870 C CA . SER A 1 108 ? 0.983 5.406 -4.429 1.00 69.62 108 SER A CA 1
ATOM 871 C C . SER A 1 108 ? 2.418 5.047 -4.070 1.00 69.62 108 SER A C 1
ATOM 873 O O . SER A 1 108 ? 2.983 5.558 -3.102 1.00 69.62 108 SER A O 1
ATOM 875 N N . LEU A 1 109 ? 3.008 4.164 -4.871 1.00 71.31 109 LEU A N 1
ATOM 876 C CA . LEU A 1 109 ? 4.421 3.818 -4.807 1.00 71.31 109 LEU A CA 1
ATOM 877 C C . LEU A 1 109 ? 5.135 4.487 -5.973 1.00 71.31 109 LEU A C 1
ATOM 879 O O . LEU A 1 109 ? 4.719 4.345 -7.122 1.00 71.31 109 LEU A O 1
ATOM 883 N N . LYS A 1 110 ? 6.205 5.217 -5.660 1.00 70.62 110 LYS A N 1
ATOM 884 C CA . LYS A 1 110 ? 7.013 5.939 -6.642 1.00 70.62 110 LYS A CA 1
ATOM 885 C C . LYS A 1 110 ? 8.434 5.400 -6.657 1.00 70.62 110 LYS A C 1
ATOM 887 O O . LYS A 1 110 ? 9.018 5.141 -5.601 1.00 70.62 110 LYS A O 1
ATOM 892 N N . SER A 1 111 ? 8.977 5.239 -7.859 1.00 70.75 111 SER A N 1
ATOM 893 C CA . SER A 1 111 ? 10.379 4.884 -8.050 1.00 70.75 111 SER A CA 1
ATOM 894 C C . SER A 1 111 ? 11.275 6.073 -7.703 1.00 70.75 111 SER A C 1
ATOM 896 O O . SER A 1 111 ? 10.906 7.223 -7.905 1.00 70.75 111 SER A O 1
ATOM 898 N N . CYS A 1 112 ? 12.480 5.808 -7.199 1.00 68.44 112 CYS A N 1
ATOM 899 C CA . CYS A 1 112 ? 13.514 6.843 -7.094 1.00 68.44 112 CYS A CA 1
ATOM 900 C C . CYS A 1 112 ? 14.336 6.987 -8.388 1.00 68.44 112 CYS A C 1
ATOM 902 O O . CYS A 1 112 ? 15.170 7.884 -8.468 1.00 68.44 112 CYS A O 1
ATOM 904 N N . SER A 1 113 ? 14.151 6.091 -9.366 1.00 72.56 113 SER A N 1
ATOM 905 C CA . SER A 1 113 ? 14.788 6.187 -10.682 1.00 72.56 113 SER A CA 1
ATOM 906 C C . SER A 1 113 ? 13.939 7.090 -11.583 1.00 72.56 113 SER A C 1
ATOM 908 O O . SER A 1 113 ? 12.773 6.762 -11.777 1.00 72.56 113 SER A O 1
ATOM 910 N N . PRO A 1 114 ? 14.502 8.168 -12.158 1.00 69.94 114 PRO A N 1
ATOM 911 C CA . PRO A 1 114 ? 13.776 9.092 -13.036 1.00 69.94 114 PRO A CA 1
ATOM 912 C C . PRO A 1 114 ? 13.113 8.416 -14.230 1.00 69.94 114 PRO A C 1
ATOM 914 O O . PRO A 1 114 ? 11.971 8.714 -14.552 1.00 69.94 114 PRO A O 1
ATOM 917 N N . GLN A 1 115 ? 13.792 7.436 -14.826 1.00 71.38 115 GLN A N 1
ATOM 918 C CA . GLN A 1 115 ? 13.311 6.707 -16.001 1.00 71.38 115 GLN A CA 1
ATOM 919 C C . GLN A 1 115 ? 12.074 5.851 -15.700 1.00 71.38 115 GLN A C 1
ATOM 921 O O . GLN A 1 115 ? 11.329 5.485 -16.603 1.00 71.38 115 GLN A O 1
ATOM 926 N N . LEU A 1 116 ? 11.883 5.497 -14.427 1.00 71.81 116 LEU A N 1
ATOM 927 C CA . LEU A 1 116 ? 10.789 4.655 -13.951 1.00 71.81 116 LEU A CA 1
ATOM 928 C C . LEU A 1 116 ? 9.830 5.422 -13.029 1.00 71.81 116 LEU A C 1
ATOM 930 O O . LEU A 1 116 ? 8.853 4.844 -12.550 1.00 71.81 116 LEU A O 1
ATOM 934 N N . ASP A 1 117 ? 10.114 6.691 -12.727 1.00 66.12 117 ASP A N 1
ATOM 935 C CA . ASP A 1 117 ? 9.262 7.519 -11.884 1.00 66.12 117 ASP A CA 1
ATOM 936 C C . ASP A 1 117 ? 7.982 7.884 -12.646 1.00 66.12 117 ASP A C 1
ATOM 938 O O . ASP A 1 117 ? 7.973 8.068 -13.860 1.00 66.12 117 ASP A O 1
ATOM 942 N N . GLY A 1 118 ? 6.857 7.906 -11.936 1.00 61.84 118 GLY A N 1
ATOM 943 C CA . GLY A 1 118 ? 5.530 8.059 -12.537 1.00 61.84 118 GLY A CA 1
ATOM 944 C C . GLY A 1 118 ? 4.932 6.783 -13.148 1.00 61.84 118 GLY A C 1
ATOM 945 O O . GLY A 1 118 ? 3.731 6.770 -13.433 1.00 61.84 118 GLY A O 1
ATOM 946 N N . LEU A 1 119 ? 5.688 5.682 -13.276 1.00 69.00 119 LEU A N 1
ATOM 947 C CA . LEU A 1 119 ? 5.100 4.376 -13.586 1.00 69.00 119 LEU A CA 1
ATOM 948 C C . LEU A 1 119 ? 4.306 3.881 -12.376 1.00 69.00 119 LEU A C 1
ATOM 950 O O . LEU A 1 119 ? 4.856 3.362 -11.404 1.00 69.00 119 LEU A O 1
ATOM 954 N N . LYS A 1 120 ? 2.984 4.043 -12.445 1.00 66.50 120 LYS A N 1
ATOM 955 C CA . LYS A 1 120 ? 2.059 3.499 -11.452 1.00 66.50 120 LYS A CA 1
ATOM 956 C C . LYS A 1 120 ? 2.229 1.979 -11.389 1.00 66.50 120 LYS A C 1
ATOM 958 O O . LYS A 1 120 ? 1.886 1.284 -12.344 1.00 66.50 120 LYS A O 1
ATOM 963 N N . GLN A 1 121 ? 2.770 1.485 -10.276 1.00 64.62 121 GLN A N 1
ATOM 964 C CA . GLN A 1 121 ? 2.940 0.049 -10.054 1.00 64.62 121 GLN A CA 1
ATOM 965 C C . GLN A 1 121 ? 1.610 -0.619 -9.723 1.00 64.62 121 GLN A C 1
ATOM 967 O O . GLN A 1 121 ? 1.278 -1.638 -10.311 1.00 64.62 121 GLN A O 1
ATOM 972 N N . ASP A 1 122 ? 0.855 -0.018 -8.806 1.00 63.31 122 ASP A N 1
ATOM 973 C CA . ASP A 1 122 ? -0.428 -0.541 -8.367 1.00 63.31 122 ASP A CA 1
ATOM 974 C C . ASP A 1 122 ? -1.311 0.587 -7.814 1.00 63.31 122 ASP A C 1
ATOM 976 O O . ASP A 1 122 ? -0.825 1.672 -7.477 1.00 63.31 122 ASP A O 1
ATOM 980 N N . SER A 1 123 ? -2.612 0.339 -7.744 1.00 62.47 123 SER A N 1
ATOM 981 C CA . SER A 1 123 ? -3.552 1.083 -6.907 1.00 62.47 123 SER A CA 1
ATOM 982 C C . SER A 1 123 ? -4.643 0.147 -6.456 1.00 62.47 123 SER A C 1
ATOM 984 O O . SER A 1 123 ? -5.257 -0.525 -7.283 1.00 62.47 123 SER A O 1
ATOM 986 N N . MET A 1 124 ? -4.965 0.221 -5.179 1.00 60.31 124 MET A N 1
ATOM 987 C CA . MET A 1 124 ? -6.151 -0.408 -4.644 1.00 60.31 124 MET A CA 1
ATOM 988 C C . MET A 1 124 ? -7.189 0.678 -4.404 1.00 60.31 124 MET A C 1
ATOM 990 O O . MET A 1 124 ? -6.902 1.650 -3.719 1.00 60.31 124 MET A O 1
ATOM 994 N N . ASP A 1 125 ? -8.365 0.505 -4.993 1.00 59.03 125 ASP A N 1
ATOM 995 C CA . ASP A 1 125 ? -9.569 1.235 -4.618 1.00 59.03 125 ASP A CA 1
ATOM 996 C C . ASP A 1 125 ? -10.480 0.216 -3.935 1.00 59.03 125 ASP A C 1
ATOM 998 O O . ASP A 1 125 ? -10.998 -0.699 -4.578 1.00 59.03 125 ASP A O 1
ATOM 1002 N N . ASP A 1 126 ? -10.584 0.314 -2.612 1.00 57.34 126 ASP A N 1
ATOM 1003 C CA . ASP A 1 126 ? -11.458 -0.545 -1.818 1.00 57.34 126 ASP A CA 1
ATOM 1004 C C . ASP A 1 126 ? -12.821 0.141 -1.672 1.00 57.34 126 ASP A C 1
ATOM 1006 O O . ASP A 1 126 ? -13.141 0.759 -0.658 1.00 57.34 126 ASP A O 1
ATOM 1010 N N . SER A 1 127 ? -13.596 0.111 -2.756 1.00 55.44 127 SER A N 1
ATOM 1011 C CA . SER A 1 127 ? -14.951 0.653 -2.809 1.00 55.44 127 SER A CA 1
ATOM 1012 C C . SER A 1 127 ? -15.975 -0.475 -2.674 1.00 55.44 127 SER A C 1
ATOM 1014 O O . SER A 1 127 ? -16.135 -1.307 -3.567 1.00 55.44 127 SER A O 1
ATOM 1016 N N . TYR A 1 128 ? -16.725 -0.505 -1.570 1.00 57.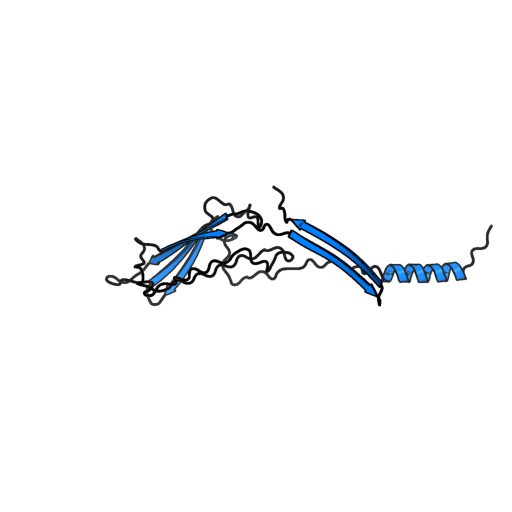66 128 TYR A N 1
ATOM 1017 C CA . TYR A 1 128 ? -17.838 -1.443 -1.412 1.00 57.66 128 TYR A CA 1
ATOM 1018 C C . TYR A 1 128 ? -19.068 -0.994 -2.226 1.00 57.66 128 TYR A C 1
ATOM 1020 O O . TYR A 1 128 ? -19.650 0.062 -1.977 1.00 57.66 128 TYR A O 1
ATOM 1028 N N . HIS A 1 129 ? -19.506 -1.826 -3.176 1.00 55.12 129 HIS A N 1
ATOM 1029 C CA . HIS A 1 129 ? -20.625 -1.556 -4.096 1.00 55.12 129 HIS A CA 1
ATOM 1030 C C . HIS A 1 129 ? -21.988 -2.132 -3.638 1.00 55.12 129 HIS A C 1
ATOM 1032 O O . HIS A 1 129 ? -22.772 -2.604 -4.463 1.00 55.12 129 HIS A O 1
ATOM 1038 N N . GLY A 1 130 ? -22.281 -2.152 -2.333 1.00 58.50 130 GLY A N 1
ATOM 1039 C CA . GLY A 1 130 ? -23.566 -2.635 -1.796 1.00 58.50 130 GLY A CA 1
ATOM 1040 C C . GLY A 1 130 ? -24.558 -1.527 -1.412 1.00 58.50 130 GLY A C 1
ATOM 1041 O O . GLY A 1 130 ? -24.220 -0.349 -1.378 1.00 58.50 130 GLY A O 1
ATOM 1042 N N . TYR A 1 131 ? -25.803 -1.925 -1.116 1.00 57.97 131 TYR A N 1
ATOM 1043 C CA . TYR A 1 131 ? -26.930 -1.016 -0.834 1.00 57.97 131 TYR A CA 1
ATOM 1044 C C . TYR A 1 131 ? -26.940 -0.401 0.584 1.00 57.97 131 TYR A C 1
ATOM 1046 O O . TYR A 1 131 ? -27.557 0.647 0.762 1.00 57.97 131 TYR A O 1
ATOM 1054 N N . SER A 1 132 ? -26.277 -1.012 1.577 1.00 61.25 132 SER A N 1
ATOM 1055 C CA . SER A 1 132 ? -25.981 -0.390 2.880 1.00 61.25 132 SER A CA 1
ATOM 1056 C C . SER A 1 132 ? -24.519 -0.633 3.253 1.00 61.25 132 SER A C 1
ATOM 1058 O O . SER A 1 132 ? -24.006 -1.741 3.077 1.00 61.25 132 SER A O 1
ATOM 1060 N N . GLN A 1 133 ? -23.839 0.420 3.709 1.00 63.91 133 GLN A N 1
ATOM 1061 C CA . GLN A 1 133 ? -22.515 0.343 4.320 1.00 63.91 133 GLN A CA 1
ATOM 1062 C C . GLN A 1 133 ? -22.693 0.517 5.819 1.00 63.91 133 GLN A C 1
ATOM 1064 O O . GLN A 1 133 ? -22.590 1.617 6.358 1.00 63.91 133 GLN A O 1
ATOM 1069 N N . ASP A 1 134 ? -23.042 -0.582 6.478 1.00 69.19 134 ASP A N 1
ATOM 1070 C CA . ASP A 1 134 ? -23.112 -0.605 7.929 1.00 69.19 134 ASP A CA 1
ATOM 1071 C C . ASP A 1 134 ? -21.664 -0.518 8.427 1.00 69.19 134 ASP A C 1
ATOM 1073 O O . ASP A 1 134 ? -20.861 -1.427 8.204 1.00 69.19 134 ASP A O 1
ATOM 1077 N N . GLY A 1 135 ? -21.306 0.624 9.016 1.00 74.62 135 GLY A N 1
ATOM 1078 C CA . GLY A 1 135 ? -19.953 0.865 9.500 1.00 74.62 135 GLY A CA 1
ATOM 1079 C C . GLY A 1 135 ? -19.491 -0.192 10.503 1.00 74.62 135 GLY A C 1
ATOM 1080 O O . GLY A 1 135 ? -20.290 -0.880 11.139 1.00 74.62 135 GLY A O 1
ATOM 1081 N N . PHE A 1 136 ? -18.181 -0.311 10.681 1.00 82.94 136 PHE A N 1
ATOM 1082 C CA . PHE A 1 136 ? -17.591 -1.258 11.622 1.00 82.94 136 PHE A CA 1
ATOM 1083 C C . PHE A 1 136 ? -16.977 -0.541 12.824 1.00 82.94 136 PHE A C 1
ATOM 1085 O O . PHE A 1 136 ? -16.435 0.562 12.726 1.00 82.94 136 PHE A O 1
ATOM 1092 N N . LEU A 1 137 ? -17.060 -1.190 13.986 1.00 88.12 137 LEU A N 1
ATOM 1093 C CA . LEU A 1 137 ? -16.421 -0.715 15.207 1.00 88.12 137 LEU A CA 1
ATOM 1094 C C . LEU A 1 137 ? -14.901 -0.811 15.061 1.00 88.12 137 LEU A C 1
ATOM 1096 O O . LEU A 1 137 ? -14.378 -1.883 14.752 1.00 88.12 137 LEU A O 1
ATOM 1100 N N . ILE A 1 138 ? -14.194 0.272 15.378 1.00 87.75 138 ILE A N 1
ATOM 1101 C CA . ILE A 1 138 ? -12.734 0.267 15.467 1.00 87.75 138 ILE A CA 1
ATOM 1102 C C . ILE A 1 138 ? -12.282 0.542 16.899 1.00 87.75 138 ILE A C 1
ATOM 1104 O O . ILE A 1 138 ? -12.805 1.404 17.599 1.00 87.75 138 ILE A O 1
ATOM 1108 N N . SER A 1 139 ? -11.289 -0.207 17.369 1.00 89.88 139 SER A N 1
ATOM 1109 C CA . SER A 1 139 ? -10.672 0.005 18.680 1.00 89.88 139 SER A CA 1
ATOM 1110 C C . SER A 1 139 ? -9.273 -0.599 18.712 1.00 89.88 139 SER A C 1
ATOM 1112 O O . SER A 1 139 ? -8.873 -1.313 17.798 1.00 89.88 139 SER A O 1
ATOM 1114 N N . ASN A 1 140 ? -8.534 -0.395 19.802 1.00 87.44 140 ASN A N 1
ATOM 1115 C CA . ASN A 1 140 ? -7.273 -1.109 20.014 1.00 87.44 140 ASN A CA 1
ATOM 1116 C C . ASN A 1 140 ? -7.451 -2.646 20.086 1.00 87.44 140 ASN A C 1
ATOM 1118 O O . ASN A 1 140 ? -6.513 -3.391 19.826 1.00 87.44 140 ASN A O 1
ATOM 1122 N N . LYS A 1 141 ? -8.647 -3.137 20.448 1.00 89.50 141 LYS A N 1
ATOM 1123 C CA . LYS A 1 141 ? -8.964 -4.576 20.481 1.00 89.50 141 LYS A CA 1
ATOM 1124 C C . LYS A 1 141 ? -9.423 -5.105 19.118 1.00 89.50 141 LYS A C 1
ATOM 1126 O O . LYS A 1 141 ? -9.189 -6.269 18.810 1.00 89.50 141 LYS A O 1
ATOM 1131 N N . TYR A 1 142 ? -10.081 -4.254 18.339 1.00 89.38 142 TYR A N 1
ATOM 1132 C CA . TYR A 1 142 ? -10.631 -4.563 17.023 1.00 89.38 142 TYR A CA 1
ATOM 1133 C C . TYR A 1 142 ? -10.032 -3.585 16.003 1.00 89.38 142 TYR A C 1
ATOM 1135 O O . TYR A 1 142 ? -10.682 -2.597 15.651 1.00 89.38 142 TYR A O 1
ATOM 1143 N N . PRO A 1 143 ? -8.760 -3.782 15.615 1.00 90.75 143 PRO A N 1
ATOM 1144 C CA . PRO A 1 143 ? -8.134 -2.962 14.593 1.00 90.75 143 PRO A CA 1
ATOM 1145 C C . PRO A 1 143 ? -8.721 -3.288 13.216 1.00 90.75 143 PRO A C 1
ATOM 1147 O O . PRO A 1 143 ? -9.108 -4.424 12.942 1.00 90.75 143 PRO A O 1
ATOM 1150 N N . TYR A 1 144 ? -8.737 -2.292 12.336 1.00 88.25 144 TYR A N 1
ATOM 1151 C CA . TYR A 1 144 ? -8.949 -2.505 10.910 1.00 88.25 144 TYR A CA 1
ATOM 1152 C C . TYR A 1 144 ? -7.659 -3.028 10.279 1.00 88.25 144 TYR A C 1
ATOM 1154 O O . TYR A 1 144 ? -6.583 -2.485 10.541 1.00 88.25 144 TYR A O 1
ATOM 1162 N N . GLU A 1 145 ? -7.755 -4.055 9.440 1.00 89.06 145 GLU A N 1
ATOM 1163 C CA . GLU A 1 145 ? -6.609 -4.661 8.765 1.00 89.06 145 GLU A CA 1
ATOM 1164 C C . GLU A 1 145 ? -6.891 -4.824 7.276 1.00 89.06 145 GLU A C 1
ATOM 1166 O O . GLU A 1 145 ? -7.923 -5.365 6.890 1.00 89.06 145 GLU A O 1
ATOM 1171 N N . ASN A 1 146 ? -5.942 -4.398 6.443 1.00 85.69 146 ASN A N 1
ATOM 1172 C CA . ASN A 1 146 ? -5.978 -4.623 5.003 1.00 85.69 146 ASN A CA 1
ATOM 1173 C C . ASN A 1 146 ? -4.588 -5.024 4.491 1.00 85.69 146 ASN A C 1
ATOM 1175 O O . ASN A 1 146 ? -3.564 -4.609 5.037 1.00 85.69 146 ASN A O 1
ATOM 1179 N N . THR A 1 147 ? -4.526 -5.860 3.457 1.00 86.62 147 THR A N 1
ATOM 1180 C CA . THR A 1 147 ? -3.267 -6.261 2.818 1.00 86.62 147 THR A CA 1
ATOM 1181 C C . THR A 1 147 ? -3.303 -5.895 1.346 1.00 86.62 147 THR A C 1
ATOM 1183 O O . THR A 1 147 ? -4.036 -6.493 0.568 1.00 86.62 147 THR A O 1
ATOM 1186 N N . PHE A 1 148 ? -2.438 -4.963 0.971 1.00 82.62 148 PHE A N 1
ATOM 1187 C CA . PHE A 1 148 ? -2.231 -4.539 -0.403 1.00 82.62 148 PHE A CA 1
ATOM 1188 C C . PHE A 1 148 ? -1.245 -5.488 -1.067 1.00 82.62 148 PHE A C 1
ATOM 1190 O O . PHE A 1 148 ? -0.076 -5.525 -0.672 1.00 82.62 148 PHE A O 1
ATOM 1197 N N . ALA A 1 149 ? -1.707 -6.253 -2.050 1.00 83.88 149 ALA A N 1
ATOM 1198 C CA . ALA A 1 149 ? -0.816 -6.927 -2.981 1.00 83.88 149 ALA A CA 1
ATOM 1199 C C . ALA A 1 149 ? -0.312 -5.899 -3.995 1.00 83.88 149 ALA A C 1
ATOM 1201 O O . ALA A 1 149 ? -1.086 -5.078 -4.470 1.00 83.88 149 ALA A O 1
ATOM 1202 N N . ILE A 1 150 ? 0.989 -5.914 -4.257 1.00 81.25 150 ILE A N 1
ATOM 1203 C CA . ILE A 1 150 ? 1.645 -5.086 -5.263 1.00 81.25 150 ILE A CA 1
ATOM 1204 C C . ILE A 1 150 ? 2.278 -6.036 -6.250 1.00 81.25 150 ILE A C 1
ATOM 1206 O O . ILE A 1 150 ? 3.231 -6.754 -5.907 1.00 81.25 150 ILE A O 1
ATOM 1210 N N . ASP A 1 151 ? 1.770 -6.008 -7.471 1.00 76.69 151 ASP A N 1
ATOM 1211 C CA . ASP A 1 151 ? 2.324 -6.824 -8.531 1.00 76.69 151 ASP A CA 1
ATOM 1212 C C . ASP A 1 151 ? 3.698 -6.318 -8.976 1.00 76.69 151 ASP A C 1
ATOM 1214 O O . ASP A 1 151 ? 4.022 -5.124 -8.996 1.00 76.69 151 ASP A O 1
ATOM 1218 N N . GLY A 1 152 ? 4.537 -7.285 -9.330 1.00 79.06 152 GLY A N 1
ATOM 1219 C CA . GLY A 1 152 ? 5.832 -7.014 -9.925 1.00 79.06 152 GLY A CA 1
ATOM 1220 C C . GLY A 1 152 ? 5.664 -6.398 -11.309 1.00 79.06 152 GLY A C 1
ATOM 1221 O O . GLY A 1 152 ? 4.939 -6.933 -12.155 1.00 79.06 152 GLY A O 1
ATOM 1222 N N . PHE A 1 153 ? 6.365 -5.296 -11.574 1.00 79.38 153 PHE A N 1
ATOM 1223 C CA . PHE A 1 153 ? 6.365 -4.693 -12.899 1.00 79.38 153 PHE A CA 1
ATOM 1224 C C . PHE A 1 153 ? 6.928 -5.692 -13.913 1.00 79.38 153 PHE A C 1
ATOM 1226 O O . PHE A 1 153 ? 8.071 -6.134 -13.818 1.00 79.38 153 PHE A O 1
ATOM 1233 N N . SER A 1 154 ? 6.092 -6.075 -14.872 1.00 72.81 154 SER A N 1
ATOM 1234 C CA . SER A 1 154 ? 6.372 -7.156 -15.821 1.00 72.81 154 SER A CA 1
ATOM 1235 C C . SER A 1 154 ? 6.208 -6.735 -17.279 1.00 72.81 154 SER A C 1
ATOM 1237 O O . SER A 1 154 ? 6.234 -7.591 -18.164 1.00 72.81 154 SER A O 1
ATOM 1239 N N . LYS A 1 155 ? 6.034 -5.430 -17.524 1.00 73.75 155 LYS A N 1
ATOM 1240 C CA . LYS A 1 155 ? 5.852 -4.863 -18.861 1.00 73.75 155 LYS A CA 1
ATOM 1241 C C . LYS A 1 155 ? 7.194 -4.600 -19.542 1.00 73.75 155 LYS A C 1
ATOM 1243 O O . LYS A 1 155 ? 8.206 -4.372 -18.876 1.00 73.75 155 LYS A O 1
ATOM 1248 N N . ASP A 1 156 ? 7.159 -4.605 -20.869 1.00 78.00 156 ASP A N 1
ATOM 1249 C CA . ASP A 1 156 ? 8.297 -4.225 -21.698 1.00 78.00 156 ASP A CA 1
ATOM 1250 C C . ASP A 1 156 ? 8.487 -2.705 -21.674 1.00 78.00 156 ASP A C 1
ATOM 1252 O O . ASP A 1 156 ? 7.518 -1.940 -21.720 1.00 78.00 156 ASP A O 1
ATOM 1256 N N . ILE A 1 157 ? 9.743 -2.278 -21.581 1.00 76.88 157 ILE A N 1
ATOM 1257 C CA . ILE A 1 157 ? 10.157 -0.888 -21.732 1.00 76.88 157 ILE A CA 1
ATOM 1258 C C . ILE A 1 157 ? 10.656 -0.726 -23.161 1.00 76.88 157 ILE A C 1
ATOM 1260 O O . ILE A 1 157 ? 11.484 -1.505 -23.636 1.00 76.88 157 ILE A O 1
ATOM 1264 N N . ILE A 1 158 ? 10.121 0.284 -23.838 1.00 77.62 158 ILE A N 1
ATOM 1265 C CA . ILE A 1 158 ? 10.534 0.661 -25.184 1.00 77.62 158 ILE A CA 1
ATOM 1266 C C . ILE A 1 158 ? 11.544 1.794 -25.049 1.00 77.62 158 ILE A C 1
ATOM 1268 O O . ILE A 1 158 ? 11.231 2.824 -24.452 1.00 77.62 158 ILE A O 1
ATOM 1272 N N . ASP A 1 159 ? 12.722 1.602 -25.629 1.00 73.88 159 ASP A N 1
ATOM 1273 C CA . ASP A 1 159 ? 13.746 2.629 -25.770 1.00 73.88 159 ASP A CA 1
ATOM 1274 C C . ASP A 1 159 ? 14.037 2.843 -27.256 1.00 73.88 159 ASP A C 1
ATOM 1276 O O . ASP A 1 159 ? 13.976 1.927 -28.082 1.00 73.88 159 ASP A O 1
ATOM 1280 N N . GLY A 1 160 ? 14.307 4.080 -27.637 1.00 74.00 160 GLY A N 1
ATOM 1281 C CA . GLY A 1 160 ? 14.552 4.390 -29.027 1.00 74.00 160 GLY A CA 1
ATOM 1282 C C . GLY A 1 160 ? 14.806 5.856 -29.289 1.00 74.00 160 GLY A C 1
ATOM 1283 O O . GLY A 1 160 ? 14.362 6.749 -28.573 1.00 74.00 160 GLY A O 1
ATOM 1284 N N . TRP A 1 161 ? 15.495 6.095 -30.394 1.00 79.06 161 TRP A N 1
ATOM 1285 C CA . TRP A 1 161 ? 15.696 7.423 -30.944 1.00 79.06 161 TRP A CA 1
ATOM 1286 C C . TRP A 1 161 ? 15.322 7.396 -32.417 1.00 79.06 161 TRP A C 1
ATOM 1288 O O . TRP A 1 161 ? 15.450 6.377 -33.100 1.00 79.06 161 TRP A O 1
ATOM 1298 N N . ASN A 1 162 ? 14.862 8.526 -32.929 1.00 73.19 162 ASN A N 1
ATOM 1299 C CA . ASN A 1 162 ? 14.579 8.658 -34.346 1.00 73.19 162 ASN A CA 1
ATOM 1300 C C . ASN A 1 162 ? 15.030 10.032 -34.824 1.00 73.19 162 ASN A C 1
ATOM 1302 O O . ASN A 1 162 ? 14.860 11.029 -34.122 1.00 73.19 162 ASN A O 1
ATOM 1306 N N . PHE A 1 163 ? 15.608 10.074 -36.016 1.00 69.88 163 PHE A N 1
ATOM 1307 C CA . PHE A 1 163 ? 15.979 11.297 -36.698 1.00 69.88 163 PHE A CA 1
ATOM 1308 C C . PHE A 1 163 ? 15.279 11.354 -38.052 1.00 69.88 163 PHE A C 1
ATOM 1310 O O . PHE A 1 163 ? 15.359 10.419 -38.851 1.00 69.88 163 PHE A O 1
ATOM 1317 N N . TYR A 1 164 ? 14.630 12.481 -38.329 1.00 74.19 164 TYR A N 1
ATOM 1318 C CA . TYR A 1 164 ? 13.878 12.711 -39.558 1.00 74.19 164 TYR A CA 1
ATOM 1319 C C . TYR A 1 164 ? 14.317 14.026 -40.218 1.00 74.19 164 TYR A C 1
ATOM 1321 O O . TYR A 1 164 ? 14.556 15.024 -39.536 1.00 74.19 164 TYR A O 1
ATOM 1329 N N .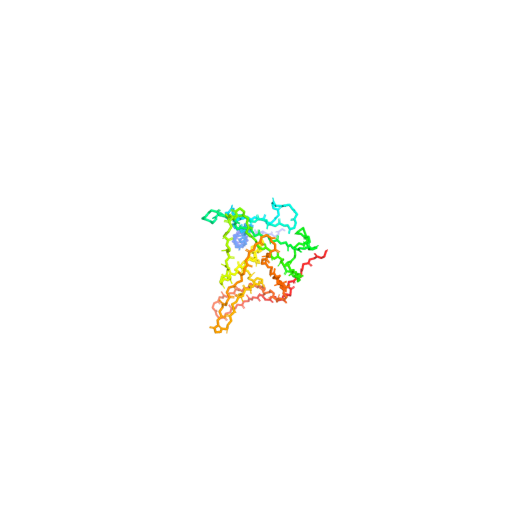 CYS A 1 165 ? 14.408 14.031 -41.550 1.00 63.78 165 CYS A N 1
ATOM 1330 C CA . CYS A 1 165 ? 14.601 15.230 -42.362 1.00 63.78 165 CYS A CA 1
ATOM 1331 C C . CYS A 1 165 ? 13.837 15.092 -43.692 1.00 63.78 165 CYS A C 1
ATOM 1333 O O . CYS A 1 165 ? 14.262 14.370 -44.597 1.00 63.78 165 CYS A O 1
ATOM 1335 N N . GLY A 1 166 ? 12.701 15.788 -43.820 1.00 81.25 166 GLY A N 1
ATOM 1336 C CA . GLY A 1 166 ? 11.786 15.608 -44.957 1.00 81.25 166 GLY A CA 1
ATOM 1337 C C . GLY A 1 166 ? 11.171 14.202 -44.965 1.00 81.25 166 GLY A C 1
ATOM 1338 O O . GLY A 1 166 ? 10.879 13.656 -43.914 1.00 81.25 166 GLY A O 1
ATOM 1339 N N . ASP A 1 167 ? 11.010 13.564 -46.123 1.00 82.12 167 ASP A N 1
ATOM 1340 C CA . ASP A 1 167 ? 10.402 12.217 -46.188 1.00 82.12 167 ASP A CA 1
ATOM 1341 C C . ASP A 1 167 ? 11.359 11.066 -45.808 1.00 82.12 167 ASP A C 1
ATOM 1343 O O . ASP A 1 167 ? 10.985 9.895 -45.869 1.00 82.12 167 ASP A O 1
ATOM 1347 N N . TYR A 1 168 ? 12.604 11.372 -45.428 1.00 70.12 168 TYR A N 1
ATOM 1348 C CA . TYR A 1 168 ? 13.625 10.376 -45.106 1.00 70.12 168 TYR A CA 1
ATOM 1349 C C . TYR A 1 168 ? 14.074 10.501 -43.650 1.00 70.12 168 TYR A C 1
ATOM 1351 O O . TYR A 1 168 ? 14.300 11.594 -43.128 1.00 70.12 168 TYR A O 1
ATOM 1359 N N . GLY A 1 169 ? 14.247 9.358 -42.994 1.00 81.06 169 GLY A N 1
ATOM 1360 C CA . GLY A 1 169 ? 14.705 9.282 -41.614 1.00 81.06 169 GLY A CA 1
ATOM 1361 C C . GLY A 1 169 ? 15.340 7.937 -41.295 1.00 81.06 169 GLY A C 1
ATOM 1362 O O . GLY A 1 169 ? 15.231 6.977 -42.062 1.00 81.06 169 GLY A O 1
ATOM 1363 N N . ASN A 1 170 ? 16.030 7.885 -40.164 1.00 75.44 170 ASN A N 1
ATOM 1364 C CA . ASN A 1 170 ? 16.554 6.659 -39.586 1.00 75.44 170 ASN A CA 1
ATOM 1365 C C . ASN A 1 170 ? 16.375 6.722 -38.072 1.00 75.44 170 ASN A C 1
ATOM 1367 O O . ASN A 1 170 ? 16.560 7.772 -37.459 1.00 75.44 170 ASN A O 1
ATOM 1371 N N . GLY A 1 171 ? 16.027 5.589 -37.485 1.00 84.69 171 GLY A N 1
ATOM 1372 C CA . GLY A 1 171 ? 15.854 5.473 -36.056 1.00 84.69 171 GLY A CA 1
ATOM 1373 C C . GLY A 1 171 ? 16.161 4.067 -35.591 1.00 84.69 171 GLY A C 1
ATOM 1374 O O . GLY A 1 171 ? 16.203 3.113 -36.373 1.00 84.69 171 GLY A O 1
ATOM 1375 N N . HIS A 1 172 ? 16.357 3.963 -34.290 1.00 83.81 172 HIS A N 1
ATOM 1376 C CA . HIS A 1 172 ? 16.517 2.714 -33.584 1.00 83.81 172 HIS A CA 1
ATOM 1377 C C . HIS A 1 172 ? 15.382 2.569 -32.578 1.00 83.81 172 HIS A C 1
ATOM 1379 O O . HIS A 1 172 ? 15.041 3.525 -31.885 1.00 83.81 172 HIS A O 1
ATOM 1385 N N . LEU A 1 173 ? 14.822 1.365 -32.505 1.00 86.56 173 LEU A N 1
ATOM 1386 C CA . LEU A 1 173 ? 13.835 0.986 -31.508 1.00 86.56 173 LEU A CA 1
ATOM 1387 C C . LEU A 1 173 ? 14.254 -0.359 -30.922 1.00 86.56 173 LEU A C 1
ATOM 1389 O O . LEU A 1 173 ? 14.472 -1.318 -31.669 1.00 86.56 173 LEU A O 1
ATOM 1393 N N . SER A 1 174 ? 14.342 -0.426 -29.604 1.00 85.06 174 SER A N 1
ATOM 1394 C CA . SER A 1 174 ? 14.511 -1.650 -28.839 1.00 85.06 174 SER A CA 1
ATOM 1395 C C . SER A 1 174 ? 13.370 -1.769 -27.831 1.00 85.06 174 SER A C 1
ATOM 1397 O O . SER A 1 174 ? 12.764 -0.787 -27.403 1.00 85.06 174 SER A O 1
ATOM 1399 N N . SER A 1 175 ? 13.017 -3.005 -27.502 1.00 83.06 175 SER A N 1
ATOM 1400 C CA . SER A 1 175 ? 12.008 -3.303 -26.494 1.00 83.06 175 SER A CA 1
ATOM 1401 C C . SER A 1 175 ? 12.508 -4.481 -25.687 1.00 83.06 175 SER A C 1
ATOM 1403 O O . SER A 1 175 ? 12.798 -5.536 -26.256 1.00 83.06 175 SER A O 1
ATOM 1405 N N . GLU A 1 176 ? 12.606 -4.309 -24.377 1.00 83.75 176 GLU A N 1
ATOM 1406 C CA . GLU A 1 176 ? 12.997 -5.376 -23.466 1.00 83.75 176 GLU A CA 1
ATOM 1407 C C . GLU A 1 176 ? 12.187 -5.329 -22.176 1.00 83.75 176 GLU A C 1
ATOM 1409 O O . GLU A 1 176 ? 11.751 -4.274 -21.712 1.00 83.75 176 GLU A O 1
ATOM 1414 N N . ARG A 1 177 ? 11.980 -6.502 -21.581 1.00 81.19 177 ARG A N 1
ATOM 1415 C CA . ARG A 1 177 ? 11.348 -6.602 -20.272 1.00 81.19 177 ARG A CA 1
ATOM 1416 C C . ARG A 1 177 ? 12.291 -6.043 -19.216 1.00 81.19 177 ARG A C 1
ATOM 1418 O O . ARG A 1 177 ? 13.441 -6.471 -19.138 1.00 81.19 177 ARG A O 1
ATOM 1425 N N . LEU A 1 178 ? 11.780 -5.177 -18.340 1.00 81.00 178 LEU A N 1
ATOM 1426 C CA . LEU A 1 178 ? 12.554 -4.730 -17.185 1.00 81.00 178 LEU A CA 1
ATOM 1427 C C . LEU A 1 178 ? 12.905 -5.934 -16.300 1.00 81.00 178 LEU A C 1
ATOM 1429 O O . LEU A 1 178 ? 12.023 -6.610 -15.766 1.00 81.00 178 LEU A O 1
ATOM 1433 N N . THR A 1 179 ? 14.199 -6.182 -16.126 1.00 79.88 179 THR A N 1
ATOM 1434 C CA . THR A 1 179 ? 14.719 -7.169 -15.177 1.00 79.88 179 THR A CA 1
ATOM 1435 C C . THR A 1 179 ? 15.739 -6.508 -14.267 1.00 79.88 179 THR A C 1
ATOM 1437 O O . THR A 1 179 ? 16.692 -5.890 -14.743 1.00 79.88 179 THR A O 1
ATOM 1440 N N . GLU A 1 180 ? 15.565 -6.651 -12.958 1.00 76.06 180 GLU A N 1
ATOM 1441 C CA . GLU A 1 180 ? 16.547 -6.194 -11.979 1.00 76.06 180 GLU A CA 1
ATOM 1442 C C . GLU A 1 180 ? 17.550 -7.320 -11.693 1.00 76.06 180 GLU A C 1
ATOM 1444 O O . GLU A 1 180 ? 17.185 -8.493 -11.623 1.00 76.06 180 GLU A O 1
ATOM 1449 N N . LYS A 1 181 ? 18.839 -6.980 -11.562 1.00 71.44 181 LYS A N 1
ATOM 1450 C CA . LYS A 1 181 ? 19.877 -7.973 -11.247 1.0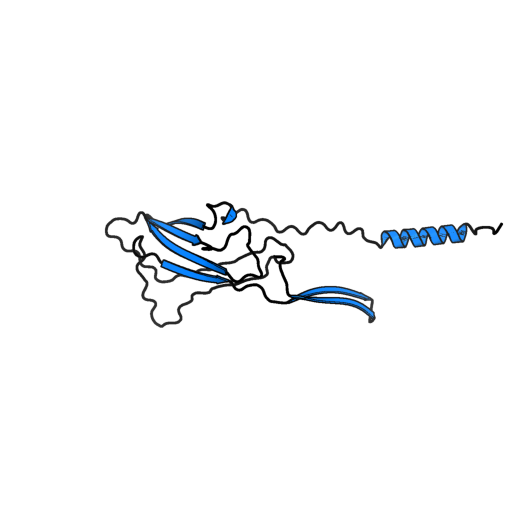0 71.44 181 LYS A CA 1
ATOM 1451 C C . LYS A 1 181 ? 19.681 -8.496 -9.819 1.00 71.44 181 LYS A C 1
ATOM 1453 O O . LYS A 1 181 ? 19.428 -7.704 -8.907 1.00 71.44 181 LYS A O 1
ATOM 1458 N N . ILE A 1 182 ? 19.803 -9.818 -9.671 1.00 57.19 182 ILE A N 1
ATOM 1459 C CA . ILE A 1 182 ? 19.745 -10.550 -8.394 1.00 57.19 182 ILE A CA 1
ATOM 1460 C C . ILE A 1 182 ? 20.980 -10.226 -7.554 1.00 57.19 182 ILE A C 1
ATOM 1462 O O . ILE A 1 182 ? 22.094 -10.259 -8.127 1.00 57.19 182 ILE A O 1
#

Organism: Clostridium botulinum (NCBI:txid1491)

Secondary structure (DSSP, 8-state):
-----HHHHHHHHHHHHHHHHHS-----PPP------SS--GGGSSSSEEEEEEEETTEEEEEEEE-TT--GGG--TTS-EEEEEEEEEESPPTT--EEE-----------SSGGGTT-----------SS----EEE-SSS-EEEEEEEPPP-PEEEEEEEEEETTEEEEEEEEEE-----